Protein AF-A0A7S3LDA4-F1 (afdb_monomer_lite)

pLDDT: mean 83.19, std 20.42, range [32.47, 98.19]

Radius of gyration: 21.51 Å; chains: 1; bounding box: 54×60×51 Å

Organism: NCBI:txid265554

Sequence (148 aa):
MSVRRGRSLVSLWWKESSRCHRRCLSSTVGTNDQKKVVVALSGGVDSAVATGLLQQQGNIITEAIHMTNWNANDDDSITSCMEQDWRDAQTVAQHYGISVRHQSFEKEYWHQVFEPYLEDLSTKGWMGNPDIECNVRVKFGVLREHVQ

InterPro domains:
  IPR014729 Rossmann-like alpha/beta/alpha sandwich fold [G3DSA:3.40.50.620] (27-148)

Structure (mmCIF, N/CA/C/O backbone):
data_AF-A0A7S3LDA4-F1
#
_entry.id   AF-A0A7S3LDA4-F1
#
loop_
_atom_site.group_PDB
_atom_site.id
_atom_site.type_symbol
_atom_site.label_atom_id
_atom_site.label_alt_id
_atom_site.label_comp_id
_atom_site.label_asym_id
_atom_site.label_entity_id
_atom_site.label_seq_id
_atom_site.pdbx_PDB_ins_code
_atom_site.Cartn_x
_atom_site.Cartn_y
_atom_site.Cartn_z
_atom_site.occupancy
_atom_site.B_iso_or_equiv
_atom_site.auth_seq_id
_atom_site.auth_comp_id
_atom_site.auth_asym_id
_atom_site.auth_atom_id
_atom_site.pdbx_PDB_model_num
ATOM 1 N N . MET A 1 1 ? -28.725 46.004 24.570 1.00 35.16 1 MET A N 1
ATOM 2 C CA . MET A 1 1 ? -28.687 45.474 23.187 1.00 35.16 1 MET A CA 1
ATOM 3 C C . MET A 1 1 ? -27.887 44.177 23.207 1.00 35.16 1 MET A C 1
ATOM 5 O O . MET A 1 1 ? -26.690 44.223 23.438 1.00 35.16 1 MET A O 1
ATOM 9 N N . SER A 1 2 ? -28.551 43.021 23.107 1.00 32.47 2 SER A N 1
ATOM 10 C CA . SER A 1 2 ? -27.896 41.704 23.165 1.00 32.47 2 SER A CA 1
ATOM 11 C C . SER A 1 2 ? -27.613 41.219 21.744 1.00 32.47 2 SER A C 1
ATOM 13 O O . SER A 1 2 ? -28.541 40.991 20.968 1.00 32.47 2 SER A O 1
ATOM 15 N N . VAL A 1 3 ? -26.333 41.109 21.389 1.00 36.75 3 VAL A N 1
ATOM 16 C CA . VAL A 1 3 ? -25.885 40.582 20.096 1.00 36.75 3 VAL A CA 1
ATOM 17 C C . VAL A 1 3 ? -25.966 39.055 20.151 1.00 36.75 3 VAL A C 1
ATOM 19 O O . VAL A 1 3 ? -25.191 38.402 20.850 1.00 36.75 3 VAL A O 1
ATOM 22 N N . ARG A 1 4 ? -26.921 38.467 19.421 1.00 38.22 4 ARG A N 1
ATOM 23 C CA . ARG A 1 4 ? -27.003 37.012 19.232 1.00 38.22 4 ARG A CA 1
ATOM 24 C C . ARG A 1 4 ? -25.864 36.565 18.309 1.00 38.22 4 ARG A C 1
ATOM 26 O O . ARG A 1 4 ? -25.848 36.919 17.135 1.00 38.22 4 ARG A O 1
ATOM 33 N N . ARG A 1 5 ? -24.922 35.770 18.831 1.00 46.03 5 ARG A N 1
ATOM 34 C CA . ARG A 1 5 ? -23.884 35.088 18.035 1.00 46.03 5 ARG A CA 1
ATOM 35 C C . ARG A 1 5 ? -24.547 34.070 17.096 1.00 46.03 5 ARG A C 1
ATOM 37 O O . ARG A 1 5 ? -25.139 33.097 17.562 1.00 46.03 5 ARG A O 1
ATOM 44 N N . GLY A 1 6 ? -24.464 34.307 15.787 1.00 43.69 6 GLY A N 1
ATOM 45 C CA . GLY A 1 6 ? -24.914 33.373 14.754 1.00 43.69 6 GLY A CA 1
ATOM 46 C C . GLY A 1 6 ? -24.044 32.114 14.726 1.00 43.69 6 GLY A C 1
ATOM 47 O O . GLY A 1 6 ? -22.821 32.192 14.820 1.00 43.69 6 GLY A O 1
ATOM 48 N N . ARG A 1 7 ? -24.674 30.940 14.629 1.00 52.97 7 ARG A N 1
ATOM 49 C CA . ARG A 1 7 ? -23.977 29.661 14.437 1.00 52.97 7 ARG A CA 1
ATOM 50 C C . ARG A 1 7 ? -23.444 29.578 13.004 1.00 52.97 7 ARG A C 1
ATOM 52 O O . ARG A 1 7 ? -24.159 29.921 12.070 1.00 52.97 7 ARG A O 1
ATOM 59 N N . SER A 1 8 ? -22.205 29.109 12.850 1.00 54.16 8 SER A N 1
ATOM 60 C CA . SER A 1 8 ? -21.547 28.897 11.552 1.00 54.16 8 SER A CA 1
ATOM 61 C C . SER A 1 8 ? -22.344 27.929 10.671 1.00 54.16 8 SER A C 1
ATOM 63 O O . SER A 1 8 ? -22.785 26.877 11.144 1.00 54.16 8 SER A O 1
ATOM 65 N N . LEU A 1 9 ? -22.478 28.262 9.385 1.00 48.34 9 LEU A N 1
ATOM 66 C CA . LEU A 1 9 ? -23.153 27.461 8.356 1.00 48.34 9 LEU A CA 1
ATOM 67 C C . LEU A 1 9 ? -22.623 26.017 8.271 1.00 48.34 9 LEU A C 1
ATOM 69 O O . LEU A 1 9 ? -23.396 25.100 8.007 1.00 48.34 9 LEU A O 1
ATOM 73 N N . VAL A 1 10 ? -21.352 25.786 8.614 1.00 55.50 10 VAL A N 1
ATOM 74 C CA . VAL A 1 10 ? -20.727 24.449 8.640 1.00 55.50 10 VAL A CA 1
ATOM 75 C C . VAL A 1 10 ? -21.380 23.542 9.691 1.00 55.50 10 VAL A C 1
ATOM 77 O O . VAL A 1 10 ? -21.626 22.363 9.450 1.00 55.50 10 VAL A O 1
ATOM 80 N N . SER A 1 11 ? -21.742 24.105 10.849 1.00 47.94 11 SER A N 1
ATOM 81 C CA . SER A 1 11 ? -22.384 23.361 11.945 1.00 47.94 11 SER A CA 1
ATOM 82 C C . SER A 1 11 ? -23.863 23.043 11.689 1.00 47.94 11 SER A C 1
ATOM 84 O O . SER A 1 11 ? -24.410 22.113 12.286 1.00 47.94 11 SER A O 1
ATOM 86 N N . LEU A 1 12 ? -24.506 23.807 10.801 1.00 45.47 12 LEU A N 1
ATOM 87 C CA . LEU A 1 12 ? -25.877 23.570 10.347 1.00 45.47 12 LEU A CA 1
ATOM 88 C C . LEU A 1 12 ? -25.905 22.458 9.299 1.00 45.47 12 LEU A C 1
ATOM 90 O O . LEU A 1 12 ? -26.635 21.487 9.482 1.00 45.47 12 LEU A O 1
ATOM 94 N N . TRP A 1 13 ? -25.004 22.522 8.315 1.00 45.66 13 TRP A N 1
ATOM 95 C CA . TRP A 1 13 ? -24.841 21.476 7.305 1.00 45.66 13 TRP A CA 1
ATOM 96 C C . TRP A 1 13 ? -24.553 20.105 7.937 1.00 45.66 13 TRP A C 1
ATOM 98 O O . TRP A 1 13 ? -25.245 19.134 7.650 1.00 45.66 13 TRP A O 1
ATOM 108 N N . TRP A 1 14 ? -23.632 20.032 8.906 1.00 41.06 14 TRP A N 1
ATOM 109 C CA . TRP A 1 14 ? -23.296 18.779 9.601 1.00 41.06 14 TRP A CA 1
ATOM 110 C C . TRP A 1 14 ? -24.489 18.157 10.352 1.00 41.06 14 TRP A C 1
ATOM 112 O O . TRP A 1 14 ? -24.654 16.935 10.395 1.00 41.06 14 TRP A O 1
ATOM 122 N N . LYS A 1 15 ? -25.369 18.991 10.921 1.00 46.84 15 LYS A N 1
ATOM 123 C CA . LYS A 1 15 ? -26.589 18.533 11.606 1.00 46.84 15 LYS A CA 1
ATOM 124 C C . LYS A 1 15 ? -27.691 18.096 10.643 1.00 46.84 15 LYS A C 1
ATOM 126 O O . LYS A 1 15 ? -28.464 17.207 11.005 1.00 46.84 15 LYS A O 1
ATOM 131 N N . GLU A 1 16 ? -27.768 18.685 9.455 1.00 45.81 16 GLU A N 1
ATOM 132 C CA . GLU A 1 16 ? -28.755 18.326 8.431 1.00 45.81 16 GLU A CA 1
ATOM 133 C C . GLU A 1 16 ? -28.384 17.033 7.694 1.00 45.81 16 GLU A C 1
ATOM 135 O O . GLU A 1 16 ? -29.233 16.146 7.569 1.00 45.81 16 GLU A O 1
ATOM 140 N N . SER A 1 17 ? -27.104 16.825 7.365 1.00 49.06 17 SER A N 1
ATOM 141 C CA . SER A 1 17 ? -26.606 15.560 6.794 1.00 49.06 17 SER A CA 1
ATOM 142 C C . SER A 1 17 ? -26.816 14.370 7.742 1.00 49.06 17 SER A C 1
ATOM 144 O O . SER A 1 17 ? -27.183 13.271 7.322 1.00 49.06 17 SER A O 1
ATOM 146 N N . SER A 1 18 ? -26.694 14.609 9.053 1.00 48.91 18 SER A N 1
ATOM 147 C CA . SER A 1 18 ? -26.925 13.621 10.122 1.00 48.91 18 SER A CA 1
ATOM 148 C C . SER A 1 18 ? -28.398 13.228 10.321 1.00 48.91 18 SER A C 1
ATOM 150 O O . SER A 1 18 ? -28.712 12.352 11.141 1.00 48.91 18 SER A O 1
ATOM 152 N N . ARG A 1 19 ? -29.332 13.920 9.657 1.00 42.81 19 ARG A N 1
ATOM 153 C CA . ARG A 1 19 ? -30.779 13.711 9.811 1.00 42.81 19 ARG A CA 1
ATOM 154 C C . ARG A 1 19 ? -31.340 12.783 8.729 1.00 42.81 19 ARG A C 1
ATOM 156 O O . ARG A 1 19 ? -32.263 12.029 9.024 1.00 42.81 19 ARG A O 1
ATOM 163 N N . CYS A 1 20 ? -30.732 12.756 7.540 1.00 42.78 20 CYS A N 1
ATOM 164 C CA . CYS A 1 20 ? -31.118 11.846 6.454 1.00 42.78 20 CYS A CA 1
ATOM 165 C C . CYS A 1 20 ? -30.616 10.403 6.679 1.00 42.78 20 CYS A C 1
ATOM 167 O O . CYS A 1 20 ? -31.298 9.444 6.333 1.00 42.78 20 CYS A O 1
ATOM 169 N N . HIS A 1 21 ? -29.489 10.226 7.380 1.00 43.44 21 HIS A N 1
ATOM 170 C CA . HIS A 1 21 ? -28.931 8.897 7.683 1.00 43.44 21 HIS A CA 1
ATOM 171 C C . HIS A 1 21 ? -29.772 8.058 8.663 1.00 43.44 21 HIS A C 1
ATOM 173 O O . HIS A 1 21 ? -29.664 6.836 8.706 1.00 43.44 21 HIS A O 1
ATOM 179 N N . ARG A 1 22 ? -30.639 8.693 9.461 1.00 43.62 22 ARG A N 1
ATOM 180 C CA . ARG A 1 22 ? -31.328 8.016 10.572 1.00 43.62 22 ARG A CA 1
ATOM 181 C C . ARG A 1 22 ? -32.550 7.194 10.158 1.00 43.62 22 ARG A C 1
ATOM 183 O O . ARG A 1 22 ? -33.078 6.468 10.992 1.00 43.62 22 ARG A O 1
ATOM 190 N N . ARG A 1 23 ? -33.017 7.305 8.908 1.00 38.94 23 ARG A N 1
ATOM 191 C CA . ARG A 1 23 ? -34.289 6.699 8.470 1.00 38.94 23 ARG A CA 1
ATOM 192 C C . ARG A 1 23 ? -34.143 5.447 7.595 1.00 38.94 23 ARG A C 1
ATOM 194 O O . ARG A 1 23 ? -35.143 4.775 7.382 1.00 38.94 23 ARG A O 1
ATOM 201 N N . CYS A 1 24 ? -32.928 5.086 7.176 1.00 41.09 24 CYS A N 1
ATOM 202 C CA . CYS A 1 24 ? -32.671 3.854 6.410 1.00 41.09 24 CYS A CA 1
ATOM 203 C C . CYS A 1 24 ? -31.982 2.735 7.213 1.00 41.09 24 CYS A C 1
ATOM 205 O O . CYS A 1 24 ? -31.871 1.621 6.719 1.00 41.09 24 CYS A O 1
ATOM 207 N N . LEU A 1 25 ? -31.567 2.983 8.460 1.00 48.62 25 LEU A N 1
ATOM 208 C CA . LEU A 1 25 ? -30.886 1.985 9.304 1.00 48.62 25 LEU A CA 1
ATOM 209 C C . LEU A 1 25 ? -31.848 1.074 10.094 1.00 48.62 25 LEU A C 1
ATOM 211 O O . LEU A 1 25 ? -31.428 0.370 11.006 1.00 48.62 25 LEU A O 1
ATOM 215 N N . SER A 1 26 ? -33.140 1.055 9.753 1.00 46.28 26 SER A N 1
ATOM 216 C CA . SER A 1 26 ? -34.093 0.089 10.314 1.00 46.28 26 SER A CA 1
ATOM 217 C C . SER A 1 26 ? -34.119 -1.178 9.459 1.00 46.28 26 SER A C 1
ATOM 219 O O . SER A 1 26 ? -35.087 -1.486 8.775 1.00 46.28 26 SER A O 1
ATOM 221 N N . SER A 1 27 ? -33.019 -1.919 9.487 1.00 49.00 27 SER A N 1
ATOM 222 C CA . SER A 1 27 ? -33.085 -3.362 9.287 1.00 49.00 27 SER A CA 1
ATOM 223 C C . SER A 1 27 ? -32.116 -3.993 10.271 1.00 49.00 27 SER A C 1
ATOM 225 O O . SER A 1 27 ? -30.900 -3.973 10.108 1.00 49.00 27 SER A O 1
ATOM 227 N N . THR A 1 28 ? -32.673 -4.481 11.372 1.00 53.94 28 THR A N 1
ATOM 228 C CA . THR A 1 28 ? -31.968 -5.297 12.352 1.00 53.94 28 THR A CA 1
ATOM 229 C C . THR A 1 28 ? -31.674 -6.640 11.688 1.00 53.94 28 THR A C 1
ATOM 231 O O . THR A 1 28 ? -32.432 -7.596 11.831 1.00 53.94 28 THR A O 1
ATOM 234 N N . VAL A 1 29 ? -30.606 -6.712 10.893 1.00 51.12 29 VAL A N 1
ATOM 235 C CA . VAL A 1 29 ? -30.068 -7.997 10.447 1.00 51.12 29 VAL A CA 1
ATOM 236 C C . VAL A 1 29 ? -29.208 -8.518 11.585 1.00 51.12 29 VAL A C 1
ATOM 238 O O . VAL A 1 29 ? -28.060 -8.122 11.772 1.00 51.12 29 VAL A O 1
ATOM 241 N N . GLY A 1 30 ? -29.823 -9.367 12.404 1.00 49.56 30 GLY A N 1
ATOM 242 C CA . GLY A 1 30 ? -29.122 -10.180 13.378 1.00 49.56 30 GLY A CA 1
ATOM 243 C C . GLY A 1 30 ? -28.245 -11.199 12.662 1.00 49.56 30 GLY A C 1
ATOM 244 O O . GLY A 1 30 ? -28.721 -12.256 12.268 1.00 49.56 30 GLY A O 1
ATOM 245 N N . THR A 1 31 ? -26.961 -10.890 12.537 1.00 50.56 31 THR A N 1
ATOM 246 C CA . THR A 1 31 ? -25.891 -11.880 12.408 1.00 50.56 31 THR A CA 1
ATOM 247 C C . THR A 1 31 ? -24.727 -11.377 13.247 1.00 50.56 31 THR A C 1
ATOM 249 O O . THR A 1 31 ? -24.189 -10.310 12.967 1.00 50.56 31 THR A O 1
ATOM 252 N N . ASN A 1 32 ? -24.335 -12.140 14.267 1.00 57.84 32 ASN A N 1
ATOM 253 C CA . ASN A 1 32 ? -23.153 -11.915 15.116 1.00 57.84 32 ASN A CA 1
ATOM 254 C C . ASN A 1 32 ? -21.820 -12.069 14.343 1.00 57.84 32 ASN A C 1
ATOM 256 O O . ASN A 1 32 ? -20.788 -12.394 14.923 1.00 57.84 32 ASN A O 1
ATOM 260 N N . ASP A 1 33 ? -21.844 -11.881 13.026 1.00 69.19 33 ASP A N 1
ATOM 261 C CA . ASP A 1 33 ? -20.738 -12.171 12.128 1.00 69.19 33 ASP A CA 1
ATOM 262 C C . ASP A 1 33 ? -19.912 -10.895 11.951 1.00 69.19 33 ASP A C 1
ATOM 264 O O . ASP A 1 33 ? -20.136 -10.082 11.052 1.00 69.19 33 ASP A O 1
ATOM 268 N N . GLN A 1 34 ? -19.017 -10.667 12.913 1.00 81.56 34 GLN A N 1
ATOM 269 C CA . GLN A 1 34 ? -18.053 -9.571 12.874 1.00 81.56 34 GLN A CA 1
ATOM 270 C C . GLN A 1 34 ? -17.149 -9.761 11.655 1.00 81.56 34 GLN A C 1
ATOM 272 O O . GLN A 1 34 ? -16.306 -10.660 11.623 1.00 81.56 34 GLN A O 1
ATOM 277 N N . LYS A 1 35 ? -17.321 -8.916 10.636 1.00 89.50 35 LYS A N 1
ATOM 278 C CA . LYS A 1 35 ? -16.508 -8.994 9.420 1.00 89.50 35 LYS A CA 1
ATOM 279 C C . LYS A 1 35 ? -15.144 -8.383 9.690 1.00 89.50 35 LYS A C 1
ATOM 281 O O . LYS A 1 35 ? -15.055 -7.259 10.177 1.00 89.50 35 LYS A O 1
ATOM 286 N N . LYS A 1 36 ? -14.082 -9.106 9.346 1.00 92.31 36 LYS A N 1
ATOM 287 C CA . LYS A 1 36 ? -12.723 -8.564 9.355 1.00 92.31 36 LYS A CA 1
ATOM 288 C C . LYS A 1 36 ? -12.438 -7.901 8.016 1.00 92.31 36 LYS A C 1
ATOM 290 O O . LYS A 1 36 ? -12.662 -8.509 6.971 1.00 92.31 36 LYS A O 1
ATOM 295 N N . VAL A 1 37 ? -11.962 -6.664 8.050 1.00 94.69 37 VAL A N 1
ATOM 296 C CA . VAL A 1 37 ? -11.559 -5.910 6.862 1.00 94.69 37 VAL A CA 1
ATOM 297 C C . VAL A 1 37 ? -10.157 -5.373 7.089 1.00 94.69 37 VAL A C 1
ATOM 299 O O . VAL A 1 37 ? -9.897 -4.709 8.091 1.00 94.69 37 VAL A O 1
ATOM 302 N N . VAL A 1 38 ? -9.268 -5.642 6.136 1.00 96.06 38 VAL A N 1
ATOM 303 C CA . VAL A 1 38 ? -7.937 -5.040 6.099 1.00 96.06 38 VAL A CA 1
ATOM 304 C C . VAL A 1 38 ? -7.943 -3.898 5.092 1.00 96.06 38 VAL A C 1
ATOM 306 O O . VAL A 1 38 ? -8.308 -4.089 3.932 1.00 96.06 38 VAL A O 1
ATOM 309 N N . VAL A 1 39 ? -7.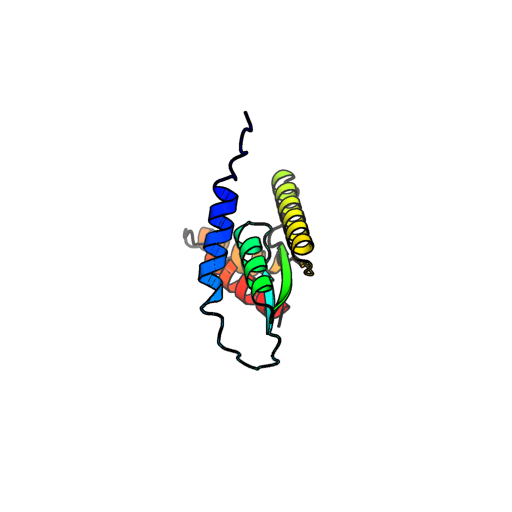551 -2.707 5.536 1.00 97.06 39 VAL A N 1
ATOM 310 C CA . VAL A 1 39 ? -7.434 -1.517 4.691 1.00 97.06 39 VAL A CA 1
ATOM 311 C C . VAL A 1 39 ? -5.972 -1.300 4.325 1.00 97.06 39 VAL A C 1
ATOM 313 O O . VAL A 1 39 ? -5.118 -1.150 5.197 1.00 97.06 39 VAL A O 1
ATOM 316 N N . ALA A 1 40 ? -5.686 -1.230 3.026 1.00 97.38 40 ALA A N 1
ATOM 317 C CA . ALA A 1 40 ? -4.416 -0.708 2.539 1.00 97.38 40 ALA A CA 1
ATOM 318 C C . ALA A 1 40 ? -4.387 0.817 2.751 1.00 97.38 40 ALA A C 1
ATOM 320 O O . ALA A 1 40 ? -5.024 1.566 2.008 1.00 97.38 40 ALA A O 1
ATOM 321 N N . LEU A 1 41 ? -3.696 1.271 3.796 1.00 97.88 41 LEU A N 1
ATOM 322 C CA . LEU A 1 41 ? -3.671 2.663 4.238 1.00 97.88 41 LEU A CA 1
ATOM 323 C C . LEU A 1 41 ? -2.418 3.359 3.697 1.00 97.88 41 LEU A C 1
ATOM 325 O O . LEU A 1 41 ? -1.325 3.188 4.233 1.00 97.88 41 LEU A O 1
ATOM 329 N N . SER A 1 42 ? -2.568 4.143 2.628 1.00 96.19 42 SER A N 1
ATOM 330 C CA . SER A 1 42 ? -1.427 4.772 1.945 1.00 96.19 42 SER A CA 1
ATOM 331 C C . SER A 1 42 ? -0.884 6.017 2.647 1.00 96.19 42 SER A C 1
ATOM 333 O O . SER A 1 42 ? 0.194 6.458 2.292 1.00 96.19 42 SER A O 1
ATOM 335 N N . GLY A 1 43 ? -1.624 6.591 3.602 1.00 94.50 43 GLY A N 1
ATOM 336 C CA . GLY A 1 43 ? -1.360 7.932 4.152 1.00 94.50 43 GLY A CA 1
ATOM 337 C C . GLY A 1 43 ? -2.178 9.034 3.463 1.00 94.50 43 GLY A C 1
ATOM 338 O O . GLY A 1 43 ? -2.371 10.111 4.016 1.00 94.50 43 GLY A O 1
ATOM 339 N N . GLY A 1 44 ? -2.769 8.734 2.301 1.00 96.19 44 GLY A N 1
ATOM 340 C CA . GLY A 1 44 ? -3.636 9.655 1.567 1.00 96.19 44 GLY A CA 1
ATOM 341 C C . GLY A 1 44 ? -5.070 9.737 2.105 1.00 96.19 44 GLY A C 1
ATOM 342 O O . GLY A 1 44 ? -5.580 8.823 2.764 1.00 96.19 44 GLY A O 1
ATOM 343 N N . VAL A 1 45 ? -5.760 10.821 1.737 1.00 97.94 45 VAL A N 1
ATOM 344 C CA . VAL A 1 45 ? -7.116 11.152 2.210 1.00 97.94 45 VAL A CA 1
ATOM 345 C C . VAL A 1 45 ? -8.163 10.082 1.887 1.00 97.94 45 VAL A C 1
ATOM 347 O O . VAL A 1 45 ? -8.991 9.773 2.741 1.00 97.94 45 VAL A O 1
ATOM 350 N N . ASP A 1 46 ? -8.109 9.465 0.706 1.00 97.75 46 ASP A N 1
ATOM 351 C CA . ASP A 1 46 ? -9.123 8.492 0.278 1.00 97.75 46 ASP A CA 1
ATOM 352 C C . ASP A 1 46 ? -9.126 7.254 1.179 1.00 97.75 46 ASP A C 1
ATOM 354 O O . ASP A 1 46 ? -10.173 6.815 1.658 1.00 97.75 46 ASP A O 1
ATOM 358 N N . SER A 1 47 ? -7.933 6.732 1.477 1.00 97.62 47 SER A N 1
ATOM 359 C CA . SER A 1 47 ? -7.763 5.578 2.362 1.00 97.62 47 SER A CA 1
ATOM 360 C C . SER A 1 47 ? -8.170 5.896 3.811 1.00 97.62 47 SER A C 1
ATOM 362 O O . SER A 1 47 ? -8.786 5.067 4.489 1.00 97.62 47 SER A O 1
ATOM 364 N N . ALA A 1 48 ? -7.929 7.131 4.264 1.00 97.81 48 ALA A N 1
ATOM 365 C CA . ALA A 1 48 ? -8.331 7.604 5.585 1.00 97.81 48 ALA A CA 1
ATOM 366 C C . ALA A 1 48 ? -9.854 7.755 5.720 1.00 97.81 48 ALA A C 1
ATOM 368 O O . ALA A 1 48 ? -10.440 7.342 6.723 1.00 97.81 48 ALA A O 1
ATOM 369 N N . VAL A 1 49 ? -10.516 8.309 4.701 1.00 97.88 49 VAL A N 1
ATOM 370 C CA . VAL A 1 49 ? -11.979 8.428 4.666 1.00 97.88 49 VAL A CA 1
ATOM 371 C C . VAL A 1 49 ? -12.628 7.050 4.570 1.00 97.88 49 VAL A C 1
ATOM 373 O O . VAL A 1 49 ? -13.572 6.780 5.310 1.00 97.88 49 VAL A O 1
ATOM 376 N N . ALA A 1 50 ? -12.104 6.152 3.729 1.00 97.25 50 ALA A N 1
ATOM 377 C CA . ALA A 1 50 ? -12.591 4.776 3.630 1.00 97.25 50 ALA A CA 1
ATOM 378 C C . ALA A 1 50 ? -12.526 4.051 4.986 1.00 97.25 50 ALA A C 1
ATOM 380 O O . ALA A 1 50 ? -13.498 3.417 5.396 1.00 97.25 50 ALA A O 1
ATOM 381 N N . THR A 1 51 ? -11.422 4.222 5.718 1.00 96.50 51 THR A N 1
ATOM 382 C CA . THR A 1 51 ? -11.259 3.700 7.084 1.00 96.50 51 THR A CA 1
ATOM 383 C C . THR A 1 51 ? -12.331 4.245 8.027 1.00 96.50 51 THR A C 1
ATOM 385 O O . THR A 1 51 ? -12.998 3.478 8.721 1.00 96.50 51 THR A O 1
ATOM 388 N N . GLY A 1 52 ? -12.557 5.562 8.013 1.00 95.56 52 GLY A N 1
ATOM 389 C CA . GLY A 1 52 ? -13.587 6.195 8.837 1.00 95.56 52 GLY A CA 1
ATOM 390 C C . GLY A 1 52 ? -15.002 5.696 8.522 1.00 95.56 52 GLY A C 1
ATOM 391 O O . GLY A 1 52 ? -15.794 5.469 9.436 1.00 95.56 52 GLY A O 1
ATOM 392 N N . LEU A 1 53 ? -15.316 5.464 7.244 1.00 95.62 53 LEU A N 1
ATOM 393 C CA . LEU A 1 53 ? -16.609 4.913 6.826 1.00 95.62 53 LEU A CA 1
ATOM 394 C C . LEU A 1 53 ? -16.808 3.470 7.309 1.00 95.62 53 LEU A C 1
ATOM 396 O O . LEU A 1 53 ? -17.911 3.127 7.728 1.00 95.62 53 LEU A O 1
ATOM 400 N N . LEU A 1 54 ? -15.761 2.638 7.296 1.00 94.50 54 LEU A N 1
ATOM 401 C CA . LEU A 1 54 ? -15.822 1.267 7.819 1.00 94.50 54 LEU A CA 1
ATOM 402 C C . LEU A 1 54 ? -16.060 1.250 9.333 1.00 94.50 54 LEU A C 1
ATOM 404 O O . LEU A 1 54 ? -16.917 0.509 9.814 1.00 94.50 54 LEU A O 1
ATOM 408 N N . GLN A 1 55 ? -15.378 2.124 10.077 1.00 91.88 55 GLN A N 1
ATOM 409 C CA . GLN A 1 55 ? -15.558 2.263 11.527 1.00 91.88 55 GLN A CA 1
ATOM 410 C C . GLN A 1 55 ? -16.989 2.672 11.911 1.00 91.88 55 GLN A C 1
ATOM 412 O O . GLN A 1 55 ? -17.532 2.199 12.908 1.00 91.88 55 GLN A O 1
ATOM 417 N N . GLN A 1 56 ? -17.652 3.498 11.095 1.00 91.44 56 GLN A N 1
ATOM 418 C CA . GLN A 1 56 ? -19.038 3.918 11.337 1.00 91.44 56 GLN A CA 1
ATOM 419 C C . GLN A 1 56 ? -20.069 2.786 11.201 1.00 91.44 56 GLN A C 1
ATOM 421 O O . GLN A 1 56 ? -21.177 2.914 11.723 1.00 91.44 56 GLN A O 1
ATOM 426 N N . GLN A 1 57 ? -19.737 1.683 10.521 1.00 89.06 57 GLN A N 1
ATOM 427 C CA . GLN A 1 57 ? -20.670 0.575 10.287 1.00 89.06 57 GLN A CA 1
ATOM 428 C C . GLN A 1 57 ? -20.856 -0.341 11.512 1.00 89.06 57 GLN A C 1
ATOM 430 O O . GLN A 1 57 ? -21.773 -1.161 11.513 1.00 89.06 57 GLN A O 1
ATOM 435 N N . GLY A 1 58 ? -20.028 -0.212 12.558 1.00 79.88 58 GLY A N 1
ATOM 436 C CA . GLY A 1 58 ? -20.228 -0.820 13.886 1.00 79.88 58 GLY A CA 1
ATOM 437 C C . GLY A 1 58 ? -20.090 -2.350 13.996 1.00 79.88 58 GLY A C 1
ATOM 438 O O . GLY A 1 58 ? -19.967 -2.858 15.106 1.00 79.88 58 GLY A O 1
ATOM 439 N N . ASN A 1 59 ? -20.070 -3.081 12.877 1.00 84.12 59 ASN A N 1
ATOM 440 C CA . ASN A 1 59 ? -19.960 -4.549 12.814 1.00 84.12 59 ASN A CA 1
ATOM 441 C C . ASN A 1 59 ? -18.700 -5.026 12.061 1.00 84.12 59 ASN A C 1
ATOM 443 O O . ASN A 1 59 ? -18.681 -6.131 11.511 1.00 84.12 59 ASN A O 1
ATOM 447 N N . ILE A 1 60 ? -17.677 -4.168 11.970 1.00 89.88 60 ILE A N 1
ATOM 448 C CA . ILE A 1 60 ? -16.443 -4.4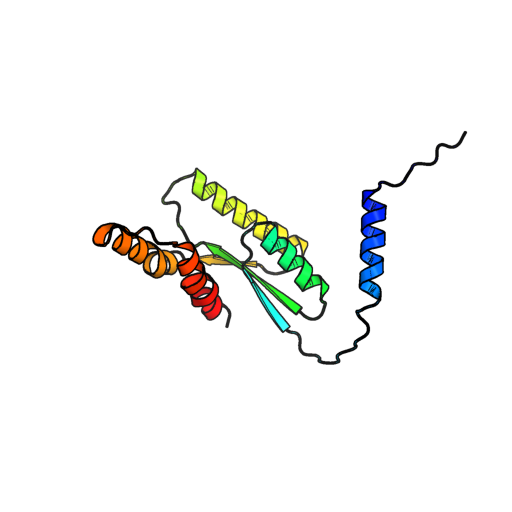32 11.223 1.00 89.88 60 ILE A CA 1
ATOM 449 C C . ILE A 1 60 ? -15.233 -4.299 12.143 1.00 89.88 60 ILE A C 1
ATOM 451 O O . ILE A 1 60 ? -14.974 -3.234 12.700 1.00 89.88 60 ILE A O 1
ATOM 455 N N . ILE A 1 61 ? -14.445 -5.368 12.229 1.00 89.00 61 ILE A N 1
ATOM 456 C CA . ILE A 1 61 ? -13.107 -5.342 12.816 1.00 89.00 61 ILE A CA 1
ATOM 457 C C . ILE A 1 61 ? -12.157 -4.857 11.720 1.00 89.00 61 ILE A C 1
ATOM 459 O O . ILE A 1 61 ? -11.962 -5.548 10.720 1.00 89.00 61 ILE A O 1
ATOM 463 N N . THR A 1 62 ? -11.611 -3.652 11.885 1.00 93.06 62 THR A N 1
ATOM 464 C CA . THR A 1 62 ? -10.719 -3.034 10.892 1.00 93.06 62 THR A CA 1
ATOM 465 C C . THR A 1 62 ? -9.268 -3.135 11.343 1.00 93.06 62 THR A C 1
ATOM 467 O O . THR A 1 62 ? -8.935 -2.701 12.444 1.00 93.06 62 THR A O 1
ATOM 470 N N . GLU A 1 63 ? -8.410 -3.642 10.466 1.00 94.50 63 GLU A N 1
ATOM 471 C CA . GLU A 1 63 ? -6.952 -3.561 10.582 1.00 94.50 63 GLU A CA 1
ATOM 472 C C . GLU A 1 63 ? -6.401 -2.781 9.385 1.00 94.50 63 GLU A C 1
ATOM 474 O O . GLU A 1 63 ? -7.009 -2.773 8.313 1.00 94.50 63 GLU A O 1
ATOM 479 N N . ALA A 1 64 ? -5.258 -2.121 9.540 1.00 97.25 64 ALA A N 1
ATOM 480 C CA . ALA A 1 64 ? -4.615 -1.390 8.455 1.00 97.25 64 ALA A CA 1
ATOM 481 C C . ALA A 1 64 ? -3.225 -1.946 8.127 1.00 97.25 64 ALA A C 1
ATOM 483 O O . ALA A 1 64 ? -2.480 -2.400 8.999 1.00 97.25 64 ALA A O 1
ATOM 484 N N . ILE A 1 65 ? -2.860 -1.862 6.850 1.00 97.88 65 ILE A N 1
ATOM 485 C CA . ILE A 1 65 ? -1.509 -2.138 6.362 1.00 97.88 65 ILE A CA 1
ATOM 486 C C . ILE A 1 65 ? -1.056 -0.973 5.496 1.00 97.88 65 ILE A C 1
ATOM 488 O O . ILE A 1 65 ? -1.734 -0.606 4.539 1.00 97.88 65 ILE A O 1
ATOM 492 N N . HIS A 1 66 ? 0.104 -0.418 5.818 1.00 97.81 66 HIS A N 1
ATOM 493 C CA . HIS A 1 66 ? 0.824 0.506 4.958 1.00 97.81 66 HIS A CA 1
ATOM 494 C C . HIS A 1 66 ? 1.891 -0.269 4.188 1.00 97.81 66 HIS A C 1
ATOM 496 O O . HIS A 1 66 ? 2.699 -0.979 4.790 1.00 97.81 66 HIS A O 1
AT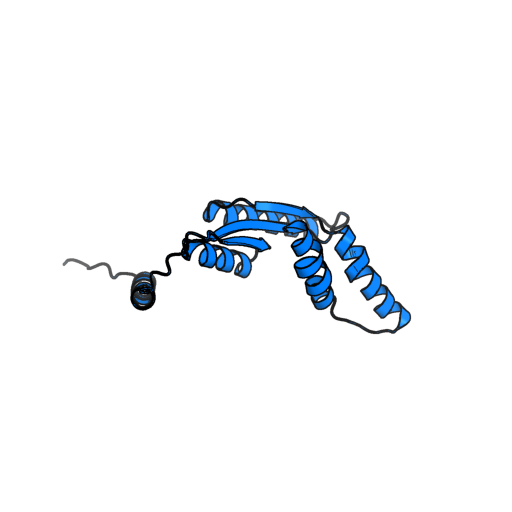OM 502 N N . MET A 1 67 ? 1.873 -0.151 2.864 1.00 96.12 67 MET A N 1
ATOM 503 C CA . MET A 1 67 ? 2.794 -0.870 1.991 1.00 96.12 67 MET A CA 1
ATOM 504 C C . MET A 1 67 ? 3.901 0.047 1.491 1.00 96.12 67 MET A C 1
ATOM 506 O O . MET A 1 67 ? 3.617 1.134 0.993 1.00 96.12 67 MET A O 1
ATOM 510 N N . THR A 1 68 ? 5.137 -0.438 1.525 1.00 93.88 68 THR A N 1
ATOM 511 C CA . THR A 1 68 ? 6.263 0.184 0.825 1.00 93.88 68 THR A CA 1
ATOM 512 C C . THR A 1 68 ? 6.688 -0.704 -0.337 1.00 93.88 68 THR A C 1
ATOM 514 O O . THR A 1 68 ? 7.170 -1.813 -0.134 1.00 93.88 68 THR A O 1
ATOM 517 N N . ASN A 1 69 ? 6.500 -0.214 -1.562 1.00 93.25 69 ASN A N 1
ATOM 518 C CA . ASN A 1 69 ? 6.726 -0.991 -2.789 1.00 93.25 69 ASN A CA 1
ATOM 519 C C . ASN A 1 69 ? 7.948 -0.518 -3.586 1.00 93.25 69 ASN A C 1
ATOM 521 O O . ASN A 1 69 ? 8.246 -1.067 -4.640 1.00 93.25 69 ASN A O 1
ATOM 525 N N . TRP A 1 70 ? 8.633 0.517 -3.115 1.00 90.38 70 TRP A N 1
ATOM 526 C CA . TRP A 1 70 ? 9.772 1.115 -3.793 1.00 90.38 70 TRP A CA 1
ATOM 527 C C . TRP A 1 70 ? 10.808 1.532 -2.761 1.00 90.38 70 TRP A C 1
ATOM 529 O O . TRP A 1 70 ? 10.432 1.932 -1.661 1.00 90.38 70 TRP A O 1
ATOM 539 N N . ASN A 1 71 ? 12.083 1.466 -3.127 1.00 82.38 71 ASN A N 1
ATOM 540 C CA . ASN A 1 71 ? 13.178 2.011 -2.340 1.00 82.38 71 ASN A CA 1
ATOM 541 C C . ASN A 1 71 ? 13.817 3.167 -3.103 1.00 82.38 71 ASN A C 1
ATOM 543 O O . ASN A 1 71 ? 14.123 3.068 -4.290 1.00 82.38 71 ASN A O 1
ATOM 547 N N . ALA A 1 72 ? 13.990 4.280 -2.401 1.00 76.69 72 ALA A N 1
ATOM 548 C CA . ALA A 1 72 ? 14.524 5.517 -2.937 1.00 76.69 72 ALA A CA 1
ATOM 549 C C . ALA A 1 72 ? 16.020 5.453 -3.295 1.00 76.69 72 ALA A C 1
ATOM 551 O O . ALA A 1 72 ? 16.497 6.391 -3.924 1.00 76.69 72 ALA A O 1
ATOM 552 N N . ASN A 1 73 ? 16.750 4.388 -2.924 1.00 73.62 73 ASN A N 1
ATOM 553 C CA . ASN A 1 73 ? 18.193 4.230 -3.175 1.00 73.62 73 ASN A CA 1
ATOM 554 C C . ASN A 1 73 ? 18.986 5.517 -2.861 1.00 73.62 73 ASN A C 1
ATOM 556 O O . ASN A 1 73 ? 19.716 6.023 -3.711 1.00 73.62 73 ASN A O 1
ATOM 560 N N . ASP A 1 74 ? 18.803 6.047 -1.650 1.00 68.81 74 ASP A N 1
ATOM 561 C CA . ASP A 1 74 ? 19.450 7.262 -1.129 1.00 68.81 74 ASP A CA 1
ATOM 562 C C . ASP A 1 74 ? 18.994 8.599 -1.757 1.00 68.81 74 ASP A C 1
ATOM 564 O O . ASP A 1 74 ? 19.624 9.635 -1.544 1.00 68.81 74 ASP A O 1
ATOM 568 N N . ASP A 1 75 ? 17.870 8.632 -2.485 1.00 83.19 75 ASP A N 1
ATOM 569 C CA . ASP A 1 75 ? 17.184 9.896 -2.774 1.00 83.19 75 ASP A CA 1
ATOM 570 C C . ASP A 1 75 ? 16.461 10.395 -1.509 1.00 83.19 75 ASP A C 1
ATOM 572 O O . ASP A 1 75 ? 15.380 9.916 -1.139 1.00 83.19 75 ASP A O 1
ATOM 576 N N . ASP A 1 76 ? 17.071 11.375 -0.838 1.00 80.94 76 ASP A N 1
ATOM 577 C CA . ASP A 1 76 ? 16.551 11.996 0.386 1.00 80.94 76 ASP A CA 1
ATOM 578 C C . ASP A 1 76 ? 15.124 12.539 0.212 1.00 80.94 76 ASP A C 1
ATOM 580 O O . ASP A 1 76 ? 14.308 12.479 1.137 1.00 80.94 76 ASP A O 1
ATOM 584 N N . SER A 1 77 ? 14.789 13.054 -0.975 1.00 80.94 77 SER A N 1
ATOM 585 C CA . SER A 1 77 ? 13.475 13.644 -1.230 1.00 80.94 77 SER A CA 1
ATOM 586 C C . SER A 1 77 ? 12.386 12.573 -1.266 1.00 80.94 77 SER A C 1
ATOM 588 O O . SER A 1 77 ? 11.367 12.706 -0.583 1.00 80.94 77 SER A O 1
ATOM 590 N N . ILE A 1 78 ? 12.631 11.467 -1.972 1.00 81.50 78 ILE A N 1
ATOM 591 C CA . ILE A 1 78 ? 11.698 10.338 -2.058 1.00 81.50 78 ILE A CA 1
ATOM 592 C C . ILE A 1 78 ? 11.586 9.652 -0.695 1.00 81.50 78 ILE A C 1
ATOM 594 O O . ILE A 1 78 ? 10.477 9.372 -0.238 1.00 81.50 78 ILE A O 1
ATOM 598 N N . THR A 1 79 ? 12.713 9.464 -0.005 1.00 83.94 79 THR A N 1
ATOM 599 C CA . THR A 1 79 ? 12.748 8.887 1.346 1.00 83.94 79 THR A CA 1
ATOM 600 C C . THR A 1 79 ? 11.898 9.707 2.315 1.00 83.94 79 THR A C 1
ATOM 602 O O . THR A 1 79 ? 11.047 9.156 3.013 1.00 83.94 79 THR A O 1
ATOM 605 N N . SER A 1 80 ? 12.049 11.037 2.308 1.00 85.88 80 SER A N 1
ATOM 606 C CA . SER A 1 80 ? 11.272 11.927 3.178 1.00 85.88 80 SER A CA 1
ATOM 607 C C . SER A 1 80 ? 9.764 11.860 2.912 1.00 85.88 80 SER A C 1
ATOM 609 O O . SER A 1 80 ? 8.972 11.886 3.855 1.00 85.88 80 SER A O 1
ATOM 611 N N . CYS A 1 81 ? 9.366 11.717 1.644 1.00 88.31 81 CYS A N 1
ATOM 612 C CA . CYS A 1 81 ? 7.970 11.567 1.245 1.00 88.31 81 CYS A CA 1
ATOM 613 C C . CYS A 1 81 ? 7.379 10.257 1.784 1.00 88.31 81 CYS A C 1
ATOM 615 O O . CYS A 1 81 ? 6.335 10.263 2.430 1.00 88.31 81 CYS A O 1
ATOM 617 N N . MET A 1 82 ? 8.093 9.142 1.617 1.00 91.12 82 MET A N 1
ATOM 618 C CA . MET A 1 82 ? 7.649 7.833 2.103 1.00 91.12 82 MET A CA 1
ATOM 619 C C . MET A 1 82 ? 7.550 7.781 3.632 1.00 91.12 82 MET A C 1
ATOM 621 O O . MET A 1 82 ? 6.618 7.195 4.184 1.00 91.12 82 MET A O 1
ATOM 625 N N . GLU A 1 83 ? 8.494 8.407 4.339 1.00 92.31 83 GLU A N 1
ATOM 626 C CA . GLU A 1 83 ? 8.405 8.541 5.792 1.00 92.31 83 GLU A CA 1
ATOM 627 C C . GLU A 1 83 ? 7.200 9.381 6.221 1.00 92.31 83 GLU A C 1
ATOM 629 O O . GLU A 1 83 ? 6.571 9.079 7.238 1.00 92.31 83 GLU A O 1
ATOM 634 N N . GLN A 1 84 ? 6.886 10.442 5.474 1.00 95.31 84 GLN A N 1
ATOM 635 C CA . GLN A 1 84 ? 5.727 11.285 5.740 1.00 95.31 84 GLN A CA 1
ATOM 636 C C . GLN A 1 84 ? 4.422 10.507 5.533 1.00 95.31 84 GLN A C 1
ATOM 638 O O . GLN A 1 84 ? 3.595 10.485 6.442 1.00 95.31 84 GLN A O 1
ATOM 643 N N . ASP A 1 85 ? 4.289 9.780 4.422 1.00 96.00 85 ASP A N 1
ATOM 644 C CA . ASP A 1 85 ? 3.135 8.916 4.145 1.00 96.00 85 ASP A CA 1
ATOM 645 C C . ASP A 1 85 ? 2.932 7.866 5.250 1.00 96.00 85 ASP A C 1
ATOM 647 O O . ASP A 1 85 ? 1.807 7.609 5.695 1.00 96.00 85 ASP A O 1
ATOM 651 N N . TRP A 1 86 ? 4.027 7.293 5.763 1.00 96.94 86 TRP A N 1
ATOM 652 C CA . TRP A 1 86 ? 3.969 6.366 6.889 1.00 96.94 86 TRP A CA 1
ATOM 653 C C . TRP A 1 86 ? 3.501 7.045 8.186 1.00 96.94 86 TRP A C 1
ATOM 655 O O . TRP A 1 86 ? 2.636 6.510 8.886 1.00 96.94 86 TRP A O 1
ATOM 665 N N . ARG A 1 87 ? 4.018 8.240 8.508 1.00 97.69 87 ARG A N 1
ATOM 666 C CA . ARG A 1 87 ? 3.573 9.031 9.674 1.00 97.69 87 ARG A CA 1
ATOM 667 C C . ARG A 1 87 ? 2.098 9.423 9.568 1.00 97.69 87 ARG A C 1
ATOM 669 O O . ARG A 1 87 ? 1.377 9.380 10.570 1.00 97.69 87 ARG A O 1
ATOM 676 N N . ASP A 1 88 ? 1.625 9.756 8.374 1.00 97.94 88 ASP A N 1
ATOM 677 C CA . ASP A 1 88 ? 0.226 10.106 8.135 1.00 97.94 88 ASP A CA 1
ATOM 678 C C . ASP A 1 88 ? -0.683 8.880 8.287 1.00 97.94 88 ASP A C 1
ATOM 680 O O . ASP A 1 88 ? -1.705 8.949 8.977 1.00 97.94 88 ASP A O 1
ATOM 684 N N . ALA A 1 89 ? -0.271 7.717 7.774 1.00 98.06 89 ALA A N 1
ATOM 685 C CA . ALA A 1 89 ? -0.972 6.454 8.005 1.00 98.06 89 ALA A CA 1
ATOM 686 C C . ALA A 1 89 ? -1.059 6.105 9.505 1.00 98.06 89 ALA A C 1
ATOM 688 O O . ALA A 1 89 ? -2.127 5.726 9.993 1.00 98.06 89 ALA A O 1
ATOM 689 N N . GLN A 1 90 ? 0.028 6.287 10.265 1.00 98.19 90 GLN A N 1
ATOM 690 C CA . GLN A 1 90 ? 0.022 6.114 11.723 1.00 98.19 90 GLN A CA 1
ATOM 691 C C . GLN A 1 90 ? -0.939 7.082 12.416 1.00 98.19 90 GLN A C 1
ATOM 693 O O . GLN A 1 90 ? -1.699 6.669 13.292 1.00 98.19 90 GLN A O 1
ATOM 698 N N . THR A 1 91 ? -0.937 8.353 12.015 1.00 98.19 91 THR A N 1
ATOM 699 C CA . THR A 1 91 ? -1.812 9.385 12.586 1.00 98.19 91 THR A CA 1
ATOM 700 C C . THR A 1 91 ? -3.285 9.055 12.347 1.00 98.19 91 THR A C 1
ATOM 702 O O . THR A 1 91 ? -4.103 9.145 13.264 1.00 98.19 91 THR A O 1
ATOM 705 N N . VAL A 1 92 ? -3.632 8.603 11.140 1.00 98.00 92 VAL A N 1
ATOM 706 C CA . VAL A 1 92 ? -4.988 8.158 10.795 1.00 98.00 92 VAL A CA 1
ATOM 707 C C . VAL A 1 92 ? -5.392 6.924 11.604 1.00 98.00 92 VAL A C 1
ATOM 709 O O . VAL A 1 92 ? -6.492 6.886 12.158 1.00 98.00 92 VAL A O 1
ATOM 712 N N . ALA A 1 93 ? -4.509 5.930 11.719 1.00 97.12 93 ALA A N 1
ATOM 713 C CA . ALA A 1 93 ? -4.773 4.725 12.498 1.00 97.12 93 ALA A CA 1
ATOM 714 C C . ALA A 1 93 ? -5.008 5.045 13.985 1.00 97.12 93 ALA A C 1
ATOM 716 O O . ALA A 1 93 ? -5.974 4.562 14.577 1.00 97.12 93 ALA A O 1
ATOM 717 N N . GLN A 1 94 ? -4.192 5.934 14.562 1.00 97.31 94 GLN A N 1
ATOM 718 C CA . GLN A 1 94 ? -4.365 6.436 15.927 1.00 97.31 94 GLN A CA 1
ATOM 719 C C . GLN A 1 94 ? -5.684 7.193 16.100 1.00 97.31 94 GLN A C 1
ATOM 721 O O . GLN A 1 94 ? -6.381 6.977 17.090 1.00 97.31 94 GLN A O 1
ATOM 726 N N . HIS A 1 95 ? -6.054 8.044 15.138 1.00 96.31 95 HIS A N 1
ATOM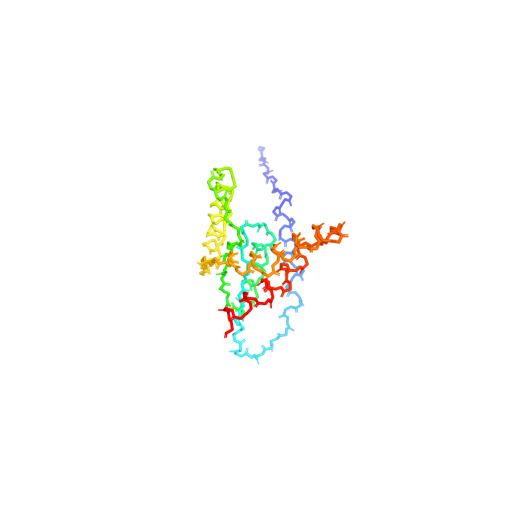 727 C CA . HIS A 1 95 ? -7.301 8.808 15.184 1.00 96.31 95 HIS A CA 1
ATOM 728 C C . HIS A 1 95 ? -8.538 7.904 15.273 1.00 96.31 95 HIS A C 1
ATOM 730 O O . HIS A 1 95 ? -9.462 8.196 16.031 1.00 96.31 95 HIS A O 1
ATOM 736 N N . TYR A 1 96 ? -8.540 6.799 14.525 1.00 94.88 96 TYR A N 1
ATOM 737 C CA . TYR A 1 96 ? -9.641 5.834 14.509 1.00 94.88 96 TYR A CA 1
ATOM 738 C C . TYR A 1 96 ? -9.482 4.679 15.510 1.00 94.88 96 TYR A C 1
ATOM 740 O O . TYR A 1 96 ? -10.372 3.840 15.602 1.00 94.88 96 TYR A O 1
ATOM 748 N N . GLY A 1 97 ? -8.385 4.628 16.272 1.00 94.75 97 GLY A N 1
ATOM 749 C CA . GLY A 1 97 ? -8.139 3.579 17.265 1.00 94.75 97 GLY A CA 1
ATOM 750 C C . GLY A 1 97 ? -7.913 2.183 16.670 1.00 94.75 97 GLY A C 1
ATOM 751 O O . GLY A 1 97 ? -8.266 1.194 17.309 1.00 94.75 97 GLY A O 1
ATOM 752 N N . ILE A 1 98 ? -7.343 2.093 15.464 1.00 95.75 98 ILE A N 1
ATOM 753 C CA . ILE A 1 98 ? -7.044 0.824 14.778 1.00 95.75 98 ILE A CA 1
ATOM 754 C C . ILE A 1 98 ? -5.538 0.535 14.752 1.00 95.75 98 ILE A C 1
ATOM 756 O O . ILE A 1 98 ? -4.711 1.443 14.836 1.00 95.75 98 ILE A O 1
ATOM 760 N N . SER A 1 99 ? -5.167 -0.739 14.613 1.00 94.81 99 SER A N 1
ATOM 761 C CA . SER A 1 99 ? -3.773 -1.134 14.399 1.00 94.81 99 SER A CA 1
ATOM 762 C C . SER A 1 99 ? -3.363 -0.898 12.945 1.00 94.81 99 SER A C 1
ATOM 764 O O . SER A 1 99 ? -4.129 -1.164 12.018 1.00 94.81 99 SER A O 1
ATOM 766 N N . VAL A 1 100 ? -2.131 -0.428 12.742 1.00 97.62 100 VAL A N 1
ATOM 767 C CA . VAL A 1 100 ? -1.509 -0.346 11.418 1.00 97.62 100 VAL A CA 1
ATOM 768 C C . VAL A 1 100 ? -0.160 -1.054 11.432 1.00 97.62 100 VAL A C 1
ATOM 770 O O . VAL A 1 100 ? 0.661 -0.825 12.322 1.00 97.62 100 VAL A O 1
ATOM 773 N N . ARG A 1 101 ? 0.067 -1.933 10.454 1.00 96.62 101 ARG A N 1
ATOM 774 C CA . ARG A 1 101 ? 1.356 -2.601 10.229 1.00 96.62 101 ARG A CA 1
ATOM 775 C C . ARG A 1 101 ? 2.028 -2.031 8.989 1.00 96.62 101 ARG A C 1
ATOM 777 O O . ARG A 1 101 ? 1.357 -1.714 8.013 1.00 96.62 101 ARG A O 1
ATOM 784 N N . HIS A 1 102 ? 3.348 -1.923 9.030 1.00 96.56 102 HIS A N 1
ATOM 785 C CA . HIS A 1 102 ? 4.160 -1.608 7.858 1.00 96.56 102 HIS A CA 1
ATOM 786 C C . HIS A 1 102 ? 4.617 -2.911 7.200 1.00 96.56 102 HIS A C 1
ATOM 788 O O . HIS A 1 102 ? 5.029 -3.833 7.907 1.00 96.56 102 HIS A O 1
ATOM 794 N N . GLN A 1 103 ? 4.514 -3.004 5.877 1.00 96.44 103 GLN A N 1
ATOM 795 C CA . GLN A 1 103 ? 4.977 -4.159 5.113 1.00 96.44 103 GLN A CA 1
ATOM 796 C C . GLN A 1 103 ? 5.663 -3.699 3.826 1.00 96.44 103 GLN A C 1
ATOM 798 O O . GLN A 1 103 ? 5.091 -2.943 3.045 1.00 96.44 103 GLN A O 1
ATOM 803 N N . SER A 1 104 ? 6.883 -4.180 3.585 1.00 95.19 104 SER A N 1
ATOM 804 C CA . SER A 1 104 ? 7.558 -3.970 2.303 1.00 95.19 104 SER A CA 1
ATOM 805 C C . SER A 1 104 ? 7.167 -5.063 1.309 1.00 95.19 104 SER A C 1
ATOM 807 O O . SER A 1 104 ? 7.194 -6.243 1.664 1.00 95.19 104 SER A O 1
ATOM 809 N N . PHE A 1 105 ? 6.824 -4.654 0.087 1.00 96.56 105 PHE A N 1
ATOM 810 C CA . PHE A 1 105 ? 6.655 -5.510 -1.093 1.00 96.56 105 PHE A CA 1
ATOM 811 C C . PHE A 1 105 ? 7.529 -5.026 -2.257 1.00 96.56 105 PHE A C 1
ATOM 813 O O . PHE A 1 105 ? 7.183 -5.162 -3.430 1.00 96.56 105 PHE A O 1
ATOM 820 N N . GLU A 1 106 ? 8.653 -4.386 -1.932 1.00 95.31 106 GLU A N 1
ATOM 821 C CA . GLU A 1 106 ? 9.590 -3.826 -2.906 1.00 95.31 106 GLU A CA 1
ATOM 822 C C . GLU A 1 106 ? 10.115 -4.886 -3.877 1.00 95.31 106 GLU A C 1
ATOM 824 O O . GLU A 1 106 ? 10.144 -4.658 -5.084 1.00 95.31 106 GLU A O 1
ATOM 829 N N . LYS A 1 107 ? 10.479 -6.068 -3.369 1.00 95.94 107 LYS A N 1
ATOM 830 C CA . LYS A 1 107 ? 11.011 -7.158 -4.196 1.00 95.94 107 LYS A CA 1
ATOM 831 C C . LYS A 1 107 ? 9.963 -7.662 -5.178 1.00 95.94 107 LYS A C 1
ATOM 833 O O . LYS A 1 107 ? 10.249 -7.865 -6.354 1.00 95.94 107 LYS A O 1
ATOM 838 N N . GLU A 1 108 ? 8.743 -7.860 -4.699 1.00 97.12 108 GLU A N 1
ATOM 839 C CA . GLU A 1 108 ? 7.626 -8.316 -5.508 1.00 97.12 108 GLU A CA 1
ATOM 840 C C . GLU A 1 108 ? 7.245 -7.270 -6.552 1.00 97.12 108 GLU A C 1
ATOM 842 O O . GLU A 1 108 ? 7.049 -7.618 -7.712 1.00 97.12 108 GLU A O 1
ATOM 847 N N . TYR A 1 109 ? 7.201 -5.990 -6.182 1.00 97.44 109 TYR A N 1
ATOM 848 C CA . TYR A 1 109 ? 6.973 -4.906 -7.131 1.00 97.44 109 TYR A CA 1
ATOM 849 C C . TYR A 1 109 ? 8.075 -4.847 -8.197 1.00 97.44 109 TYR A C 1
ATOM 851 O O . TYR A 1 109 ? 7.774 -4.777 -9.390 1.00 97.44 109 TYR A O 1
ATOM 859 N N . TRP A 1 110 ? 9.343 -4.937 -7.789 1.00 96.00 110 TRP A N 1
ATOM 860 C CA . TRP A 1 110 ? 10.480 -4.907 -8.703 1.00 96.00 110 TRP A CA 1
ATOM 861 C C . 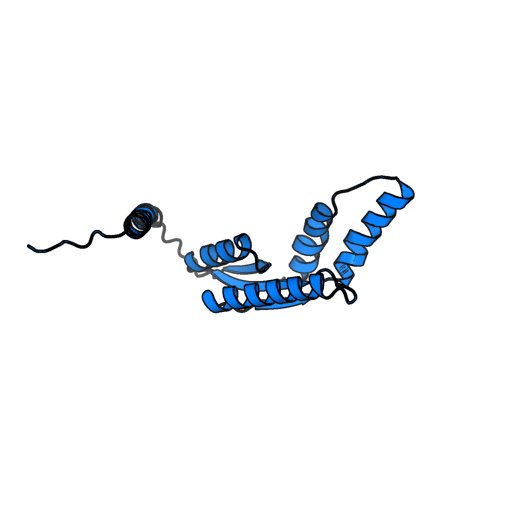TRP A 1 110 ? 10.390 -6.025 -9.746 1.00 96.00 110 TRP A C 1
ATOM 863 O O . TRP A 1 110 ? 10.353 -5.749 -10.942 1.00 96.00 110 TRP A O 1
ATOM 873 N N . HIS A 1 111 ? 10.255 -7.275 -9.301 1.00 96.88 111 HIS A N 1
ATOM 874 C CA . HIS A 1 111 ? 10.267 -8.433 -10.197 1.00 96.88 111 HIS A CA 1
ATOM 875 C C . HIS A 1 111 ? 8.974 -8.622 -10.989 1.00 96.88 111 HIS A C 1
ATOM 877 O O . HIS A 1 111 ? 8.996 -9.134 -12.105 1.00 96.88 111 HIS A O 1
ATOM 883 N N . GLN A 1 112 ? 7.825 -8.262 -10.416 1.00 96.69 112 GLN A N 1
ATOM 884 C CA . GLN A 1 112 ? 6.538 -8.570 -11.035 1.00 96.69 112 GLN A CA 1
ATOM 885 C C . GLN A 1 112 ? 5.943 -7.399 -11.819 1.00 96.69 112 GLN A C 1
ATOM 887 O O . GLN A 1 112 ? 5.089 -7.634 -12.670 1.00 96.69 112 GLN A O 1
ATOM 892 N N . VAL A 1 113 ? 6.363 -6.159 -11.548 1.00 96.88 113 VAL A N 1
ATOM 893 C CA . VAL A 1 113 ? 5.822 -4.950 -12.192 1.00 96.88 113 VAL A CA 1
ATOM 894 C C . VAL A 1 113 ? 6.912 -4.201 -12.948 1.00 96.88 113 VAL A C 1
ATOM 896 O O . VAL A 1 113 ? 6.755 -3.933 -14.138 1.00 96.88 113 VAL A O 1
ATOM 899 N N . PHE A 1 114 ? 8.019 -3.873 -12.281 1.00 96.00 114 PHE A N 1
ATOM 900 C CA . PHE A 1 114 ? 9.010 -2.955 -12.839 1.00 96.00 114 PHE A CA 1
ATOM 901 C C . PHE A 1 114 ? 9.922 -3.602 -13.891 1.00 96.00 114 PHE A C 1
ATOM 903 O O . PHE A 1 114 ? 10.069 -3.054 -14.982 1.00 96.00 114 PHE A O 1
ATOM 910 N N . GLU A 1 115 ? 10.488 -4.780 -13.611 1.00 96.00 115 GLU A N 1
ATOM 911 C CA . GLU A 1 115 ? 11.312 -5.529 -14.572 1.00 96.00 115 GLU A CA 1
ATOM 912 C C . GLU A 1 115 ? 10.549 -5.844 -15.874 1.00 96.00 115 GLU A C 1
ATOM 914 O O . GLU A 1 115 ? 11.062 -5.486 -16.938 1.00 96.00 115 GLU A O 1
ATOM 919 N N . PRO A 1 116 ? 9.310 -6.389 -15.840 1.00 95.56 116 PRO A N 1
ATOM 920 C CA . PRO A 1 116 ? 8.527 -6.608 -17.058 1.00 95.56 116 PRO A CA 1
ATOM 921 C C . PRO A 1 116 ? 8.235 -5.315 -17.827 1.00 95.56 116 PRO A C 1
ATOM 923 O O . PRO A 1 116 ? 8.291 -5.301 -19.055 1.00 95.56 116 PRO A O 1
ATOM 926 N N . TYR A 1 117 ? 7.965 -4.212 -17.119 1.00 96.25 117 TYR A N 1
ATOM 927 C CA . TYR A 1 117 ? 7.744 -2.910 -17.748 1.00 96.25 117 TYR A CA 1
ATOM 928 C C . TYR A 1 117 ? 8.987 -2.421 -18.511 1.00 96.25 117 TYR A C 1
ATOM 930 O O . TYR A 1 117 ? 8.870 -1.950 -19.643 1.00 96.25 117 TYR A O 1
ATOM 938 N N . LEU A 1 118 ? 10.184 -2.560 -17.930 1.00 96.06 118 LEU A N 1
ATOM 939 C CA . LEU A 1 118 ? 11.437 -2.195 -18.600 1.00 96.06 118 LEU A CA 1
ATOM 940 C C . LEU A 1 118 ? 11.768 -3.123 -19.774 1.00 96.06 118 LEU A C 1
ATOM 942 O O . LEU A 1 118 ? 12.284 -2.660 -20.796 1.00 96.06 118 LEU A O 1
ATOM 946 N N . GLU A 1 119 ? 11.476 -4.418 -19.657 1.00 95.94 119 GLU A N 1
ATOM 947 C CA . GLU A 1 119 ? 11.640 -5.374 -20.754 1.00 95.94 119 GLU A CA 1
ATOM 948 C C . GLU A 1 119 ? 10.742 -4.997 -21.938 1.00 95.94 119 GLU A C 1
ATOM 950 O O . GLU A 1 119 ? 11.224 -4.872 -23.064 1.00 95.94 119 GLU A O 1
ATOM 955 N N . ASP A 1 120 ? 9.460 -4.729 -21.694 1.00 95.12 120 ASP A N 1
ATOM 956 C CA . ASP A 1 120 ? 8.522 -4.298 -22.731 1.00 95.12 120 ASP A CA 1
ATOM 957 C C . ASP A 1 120 ? 8.936 -2.967 -23.372 1.00 95.12 120 ASP A C 1
ATOM 959 O O . ASP A 1 120 ? 8.905 -2.819 -24.600 1.00 95.12 120 ASP A O 1
ATOM 963 N N . LEU A 1 121 ? 9.391 -2.012 -22.558 1.00 95.94 121 LEU A N 1
ATOM 964 C CA . LEU A 1 121 ? 9.866 -0.723 -23.042 1.00 95.94 121 LEU A CA 1
ATOM 965 C C . LEU A 1 121 ? 11.106 -0.874 -23.933 1.00 95.94 121 LEU A C 1
ATOM 967 O O . LEU A 1 121 ? 11.166 -0.289 -25.013 1.00 95.94 121 LEU A O 1
ATOM 971 N N . SER A 1 122 ? 12.088 -1.665 -23.502 1.00 96.25 122 SER A N 1
ATOM 972 C CA . SER A 1 122 ? 13.367 -1.817 -24.207 1.00 96.25 122 SER A CA 1
ATOM 973 C C . SER A 1 122 ? 13.278 -2.707 -25.448 1.00 96.25 122 SER A C 1
ATOM 975 O O . SER A 1 122 ? 13.915 -2.410 -26.457 1.00 96.25 122 SER A O 1
ATOM 977 N N . THR A 1 123 ? 12.485 -3.780 -25.401 1.00 96.75 123 THR A N 1
ATOM 978 C CA . THR A 1 123 ? 12.414 -4.772 -26.486 1.00 96.75 123 THR A CA 1
ATOM 979 C C . THR A 1 123 ? 11.336 -4.452 -27.518 1.00 96.75 123 THR A C 1
ATOM 981 O O . THR A 1 123 ? 11.526 -4.729 -28.703 1.00 96.75 123 THR A O 1
ATOM 984 N N . LYS A 1 124 ? 10.210 -3.860 -27.094 1.00 95.88 124 LYS A N 1
ATOM 985 C CA . LYS A 1 124 ? 9.043 -3.590 -27.955 1.00 95.88 124 LYS A CA 1
ATOM 986 C C . LYS A 1 124 ? 8.805 -2.098 -28.190 1.00 95.88 124 LYS A C 1
ATOM 988 O O . LYS A 1 124 ? 7.995 -1.756 -29.049 1.00 95.88 124 LYS A O 1
ATOM 993 N N . GLY A 1 125 ? 9.463 -1.210 -27.438 1.00 95.12 125 GLY A N 1
ATOM 994 C CA . GLY A 1 125 ? 9.195 0.231 -27.490 1.00 95.12 125 GLY A CA 1
ATOM 995 C C . GLY A 1 125 ? 7.802 0.606 -26.975 1.00 95.12 125 GLY A C 1
ATOM 996 O O . GLY A 1 125 ? 7.290 1.674 -27.308 1.00 95.12 125 GLY A O 1
ATOM 997 N N . TRP A 1 126 ? 7.156 -0.278 -26.209 1.00 93.00 126 TRP A N 1
ATOM 998 C CA . TRP A 1 126 ? 5.799 -0.073 -25.716 1.00 93.00 126 TRP A CA 1
ATOM 999 C C . TRP A 1 126 ? 5.820 0.499 -24.298 1.00 93.00 126 TRP A C 1
ATOM 1001 O O . TRP A 1 126 ? 6.426 -0.071 -23.397 1.00 93.00 126 TRP A O 1
ATOM 1011 N N . MET A 1 127 ? 5.124 1.618 -24.095 1.00 92.31 127 MET A N 1
ATOM 1012 C CA . MET A 1 127 ? 4.892 2.189 -22.767 1.00 92.31 127 MET A CA 1
ATOM 1013 C C . MET A 1 127 ? 3.553 1.690 -22.224 1.00 92.31 127 MET A C 1
ATOM 1015 O O . MET A 1 127 ? 2.500 2.271 -22.495 1.00 92.31 127 MET A O 1
ATOM 1019 N N . GLY A 1 128 ? 3.605 0.585 -21.482 1.00 91.06 128 GLY A N 1
ATOM 1020 C CA . GLY A 1 128 ? 2.470 0.082 -20.711 1.00 91.06 128 GLY A CA 1
ATOM 1021 C C . GLY A 1 128 ? 2.136 0.964 -19.501 1.00 91.06 128 GLY A C 1
ATOM 1022 O O . GLY A 1 128 ? 2.844 1.920 -19.193 1.00 91.06 128 GLY A O 1
ATOM 1023 N N . ASN A 1 129 ? 1.050 0.638 -18.794 1.00 94.81 129 ASN A N 1
ATOM 1024 C CA . ASN A 1 129 ? 0.708 1.294 -17.531 1.00 94.81 129 ASN A CA 1
ATOM 1025 C C . ASN A 1 129 ? 1.095 0.392 -16.338 1.00 94.81 129 ASN A C 1
ATOM 1027 O O . ASN A 1 129 ? 0.357 -0.559 -16.054 1.00 94.81 129 ASN A O 1
ATOM 1031 N N . PRO A 1 130 ? 2.194 0.685 -15.614 1.00 94.94 130 PRO A N 1
ATOM 1032 C CA . PRO A 1 130 ? 2.633 -0.131 -14.482 1.00 94.94 130 PRO A CA 1
ATOM 1033 C C . PRO A 1 130 ? 1.648 -0.109 -13.302 1.00 94.94 130 PRO A C 1
ATOM 1035 O O . PRO A 1 130 ? 1.643 -1.046 -12.506 1.00 94.94 130 PRO A O 1
ATOM 1038 N N . ASP A 1 131 ? 0.758 0.887 -13.195 1.00 95.81 131 ASP A N 1
ATOM 1039 C CA . ASP A 1 131 ? -0.242 0.947 -12.120 1.00 95.81 131 ASP A CA 1
ATOM 1040 C C . ASP A 1 131 ? -1.291 -0.163 -12.235 1.00 95.81 131 ASP A C 1
ATOM 1042 O O . ASP A 1 131 ? -1.795 -0.658 -11.221 1.00 95.81 131 ASP A O 1
ATOM 1046 N N . ILE A 1 132 ? -1.617 -0.579 -13.465 1.00 96.62 132 ILE A N 1
ATOM 1047 C CA . ILE A 1 132 ? -2.528 -1.706 -13.702 1.00 96.62 132 ILE A CA 1
ATOM 1048 C C . ILE A 1 132 ? -1.896 -2.981 -13.145 1.00 96.62 132 ILE A C 1
ATOM 1050 O O . ILE A 1 132 ? -2.522 -3.680 -12.346 1.00 96.62 132 ILE A O 1
ATOM 1054 N N . GLU A 1 133 ? -0.635 -3.234 -13.491 1.00 96.19 133 GLU A N 1
ATOM 1055 C CA . GLU A 1 133 ? 0.109 -4.397 -13.008 1.00 96.19 133 GLU A CA 1
ATOM 1056 C C . GLU A 1 133 ? 0.347 -4.326 -11.492 1.00 96.19 133 GLU A C 1
ATOM 1058 O O . GLU A 1 133 ? 0.204 -5.332 -10.804 1.00 96.19 133 GLU A O 1
ATOM 1063 N N . CYS A 1 134 ? 0.598 -3.142 -10.927 1.00 96.81 134 CYS A N 1
ATOM 1064 C CA . CYS A 1 134 ? 0.688 -2.936 -9.480 1.00 96.81 134 CYS A CA 1
ATOM 1065 C C . CYS A 1 134 ? -0.613 -3.324 -8.762 1.00 96.81 134 CYS A C 1
ATOM 1067 O O . CYS A 1 134 ? -0.583 -4.024 -7.746 1.00 96.81 134 CYS A O 1
ATOM 1069 N N . ASN A 1 135 ? -1.771 -2.920 -9.292 1.00 97.00 135 ASN A N 1
ATOM 1070 C CA . ASN A 1 135 ? -3.057 -3.306 -8.717 1.00 97.00 135 ASN A CA 1
ATOM 1071 C C . ASN A 1 135 ? -3.262 -4.826 -8.796 1.00 97.00 135 ASN A C 1
ATOM 1073 O O . ASN A 1 135 ? -3.606 -5.443 -7.789 1.00 97.00 135 ASN A O 1
ATOM 1077 N N . VAL A 1 136 ? -3.025 -5.426 -9.967 1.00 96.81 136 VAL A N 1
ATOM 1078 C CA . VAL A 1 136 ? -3.245 -6.861 -10.207 1.00 96.81 136 VAL A CA 1
ATOM 1079 C C . VAL A 1 136 ? -2.300 -7.723 -9.372 1.00 96.81 136 VAL A C 1
ATOM 1081 O O . VAL A 1 136 ? -2.746 -8.660 -8.714 1.00 96.81 136 VAL A O 1
ATOM 1084 N N . ARG A 1 137 ? -1.004 -7.406 -9.378 1.00 97.25 137 ARG A N 1
ATOM 1085 C CA . ARG A 1 137 ? 0.044 -8.265 -8.818 1.00 97.25 137 ARG A CA 1
ATOM 1086 C C . ARG A 1 137 ? 0.354 -7.953 -7.369 1.00 97.25 137 ARG A C 1
ATOM 1088 O O . ARG A 1 137 ? 0.494 -8.873 -6.576 1.00 97.25 137 ARG A O 1
ATOM 1095 N N . VAL A 1 138 ? 0.412 -6.677 -6.994 1.00 97.19 138 VAL A N 1
ATOM 1096 C CA . VAL A 1 138 ? 0.822 -6.278 -5.640 1.00 97.19 138 VAL A CA 1
ATOM 1097 C C . VAL A 1 138 ? -0.393 -6.052 -4.745 1.00 97.19 138 VAL A C 1
ATOM 1099 O O . VAL A 1 138 ? -0.552 -6.760 -3.754 1.00 97.19 138 VAL A O 1
ATOM 1102 N N . LYS A 1 139 ? -1.297 -5.125 -5.092 1.00 95.81 139 LYS A N 1
ATOM 1103 C CA . LYS A 1 139 ? -2.409 -4.744 -4.193 1.00 95.81 139 LYS A CA 1
ATOM 1104 C C . LYS A 1 139 ? -3.460 -5.843 -4.024 1.00 95.81 139 LYS A C 1
ATOM 1106 O O . LYS A 1 139 ? -3.949 -6.049 -2.919 1.00 95.81 139 LYS A O 1
ATOM 1111 N N . PHE A 1 140 ? -3.823 -6.535 -5.102 1.00 96.88 140 PHE A N 1
ATOM 1112 C CA . PHE A 1 140 ? -4.822 -7.613 -5.069 1.00 96.88 140 PHE A CA 1
ATOM 1113 C C . PHE A 1 140 ? -4.222 -9.017 -5.250 1.00 96.88 140 PHE A C 1
ATOM 1115 O O . PHE A 1 140 ? -4.940 -10.008 -5.096 1.00 96.88 140 PHE A O 1
ATOM 1122 N N . GLY A 1 141 ? -2.918 -9.108 -5.520 1.00 96.38 141 GLY A N 1
ATOM 1123 C CA . GLY A 1 141 ? -2.144 -10.348 -5.482 1.00 96.38 141 GLY A CA 1
ATOM 1124 C C . GLY A 1 141 ? -1.444 -10.500 -4.135 1.00 96.38 141 GLY A C 1
ATOM 1125 O O . GLY A 1 141 ? -2.065 -10.933 -3.167 1.00 96.38 141 GLY A O 1
ATOM 1126 N N . VAL A 1 142 ? -0.183 -10.075 -4.061 1.00 97.12 142 VAL A N 1
ATOM 1127 C CA . VAL A 1 142 ? 0.714 -10.268 -2.908 1.00 97.12 142 VAL A CA 1
ATOM 1128 C C . VAL A 1 142 ? 0.110 -9.788 -1.585 1.00 97.12 142 VAL A C 1
ATOM 1130 O O . VAL A 1 142 ? 0.108 -10.535 -0.609 1.00 97.12 142 VAL A O 1
ATOM 1133 N N . LEU A 1 143 ? -0.456 -8.576 -1.529 1.00 96.62 143 LEU A N 1
ATOM 1134 C CA . LEU A 1 143 ? -1.092 -8.078 -0.305 1.00 96.62 143 LEU A CA 1
ATOM 1135 C C . LEU A 1 143 ? -2.273 -8.965 0.100 1.00 96.62 143 LEU A C 1
ATOM 1137 O O . LEU A 1 143 ? -2.421 -9.269 1.279 1.00 96.62 143 LEU A O 1
ATOM 1141 N N . ARG A 1 144 ? -3.116 -9.373 -0.857 1.00 95.50 144 ARG A N 1
ATOM 1142 C CA . ARG A 1 144 ? -4.278 -10.226 -0.579 1.00 95.50 144 ARG A CA 1
ATOM 1143 C C . ARG A 1 144 ? -3.837 -11.561 0.017 1.00 95.50 144 ARG A C 1
ATOM 1145 O O . ARG A 1 144 ? -4.452 -12.009 0.971 1.00 95.50 144 ARG A O 1
ATOM 1152 N N . GLU A 1 145 ? -2.776 -12.158 -0.514 1.00 95.81 145 GLU A N 1
ATOM 1153 C CA . GLU A 1 145 ? -2.199 -13.403 0.008 1.00 95.81 145 GLU A CA 1
ATOM 1154 C C . GLU A 1 145 ? -1.560 -13.213 1.389 1.00 95.81 145 GLU A C 1
ATOM 1156 O O . GLU A 1 145 ? -1.662 -14.091 2.237 1.00 95.81 145 GLU A O 1
ATOM 1161 N N . HIS A 1 146 ? -0.960 -12.049 1.654 1.00 94.69 146 HIS A N 1
ATOM 1162 C CA . HIS A 1 146 ? -0.363 -11.723 2.952 1.00 94.69 146 HIS A CA 1
ATOM 1163 C C . HIS A 1 146 ? -1.393 -11.566 4.089 1.00 94.69 146 HIS A C 1
ATOM 1165 O O . HIS A 1 146 ? -1.036 -11.694 5.261 1.00 94.69 146 HIS A O 1
ATOM 1171 N N . VAL A 1 147 ? -2.648 -11.231 3.770 1.00 92.94 147 VAL A N 1
ATOM 1172 C CA . VAL A 1 147 ? -3.698 -10.925 4.767 1.00 92.94 147 VAL A CA 1
ATOM 1173 C C . VAL A 1 147 ? -4.773 -12.003 4.909 1.00 92.94 147 VAL A C 1
ATOM 1175 O O . VAL A 1 147 ? -5.675 -11.835 5.732 1.00 92.94 147 VAL A O 1
ATOM 1178 N N . GLN A 1 148 ? -4.711 -13.057 4.092 1.00 77.62 148 GLN A N 1
ATOM 1179 C CA . GLN A 1 148 ? -5.598 -14.225 4.153 1.00 77.62 148 GLN A CA 1
ATOM 1180 C C . GLN A 1 148 ? -5.199 -15.178 5.281 1.00 77.62 148 GLN A C 1
ATOM 1182 O O . GLN A 1 148 ? -6.136 -15.721 5.911 1.00 77.62 148 GLN 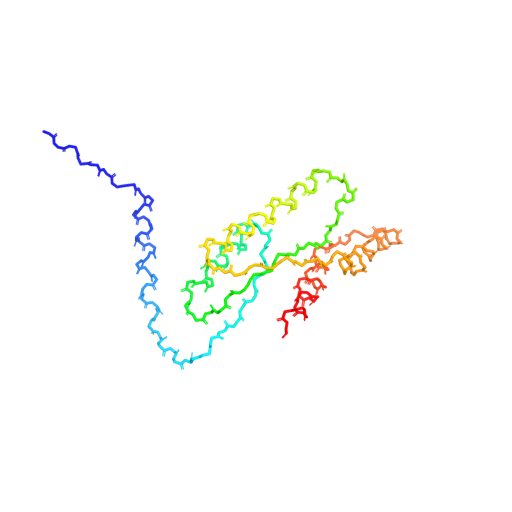A O 1
#

Secondary structure (DSSP, 8-state):
-----PPPHHHHHHHHHHHHGGGS----------EEEEEE--SSHHHHHHHHHHHHTSSEEEEEEEEE----TT-HHHHHHHHHHHHHHHHHHHHHT--EEEEE-HHHHIIIIIHHHHHHHHHH-----HHHHIIIIIIIIIHHHHH-

Foldseek 3Di:
DDDDDDDDPVVVVVVVVVVVVPPPPPDPPDDLDQAEDEQAQQLDPVSLVVLVVQLVVVRYQYAYEHEDQADPVPPPVVVVVSVNSVVSSVVSCVVSVHYYYYDYPNVQLCVQQVVVQVCCCVVVVDRDDSVVSCCVPPVCNVVVVVVD